Protein AF-A0A967BU75-F1 (afdb_monomer_lite)

Sequence (62 aa):
MFRILITIFIVLLTSQAHARHDGEHLYVQNCAACHGYNGDGGMGVPLSLPDFLSTASNEYLF

Secondary structure (DSSP, 8-state):
-HHHHHHHHHHHHH------TTHHHHHHHHTHHHH-TTS--SSSPPS--HHHHHHS-HHHH-

Foldseek 3Di:
DVVVVVVVVVVVVPPDPDDDPCVLVCCVVPPCVAQNNQQPGDVHHRPPDPVNVVPQDVVNVD

pLDDT: mean 87.01, std 9.67, range [64.88, 98.06]

Structure (mmCIF, N/CA/C/O backbone):
data_AF-A0A967BU75-F1
#
_entry.id   AF-A0A967BU75-F1
#
loop_
_atom_site.group_PDB
_atom_site.id
_atom_site.type_symbol
_atom_site.label_atom_id
_atom_site.label_alt_id
_atom_site.label_comp_id
_atom_site.label_asym_id
_atom_site.label_entity_id
_atom_site.label_seq_id
_atom_site.pdbx_PDB_ins_code
_atom_site.Cartn_x
_atom_site.Cartn_y
_atom_site.Cartn_z
_atom_site.occupancy
_atom_site.B_iso_or_equiv
_atom_site.auth_seq_id
_atom_site.auth_comp_id
_atom_site.auth_asym_id
_atom_site.auth_atom_id
_atom_site.pdbx_PDB_model_num
ATOM 1 N N . MET A 1 1 ? 19.396 -10.776 37.320 1.00 69.38 1 MET A N 1
ATOM 2 C CA . MET A 1 1 ? 19.000 -11.674 36.209 1.00 69.38 1 MET A CA 1
ATOM 3 C C . MET A 1 1 ? 17.490 -11.771 36.028 1.00 69.38 1 MET A C 1
ATOM 5 O O . MET A 1 1 ? 17.015 -11.302 35.008 1.00 69.38 1 MET A O 1
ATOM 9 N N . PHE A 1 2 ? 16.720 -12.272 37.001 1.00 80.62 2 PHE A N 1
ATOM 10 C CA . PHE A 1 2 ? 15.273 -12.511 36.824 1.00 80.62 2 PHE A CA 1
ATOM 11 C C . PHE A 1 2 ? 14.448 -11.247 36.505 1.00 80.62 2 PHE A C 1
ATOM 13 O O . PHE A 1 2 ? 13.584 -11.270 35.639 1.00 80.62 2 PHE A O 1
ATOM 20 N N . ARG A 1 3 ? 14.782 -10.107 37.130 1.00 81.31 3 ARG A N 1
ATOM 21 C CA . ARG A 1 3 ? 14.115 -8.813 36.877 1.00 81.31 3 ARG A CA 1
ATOM 22 C C . ARG A 1 3 ? 14.299 -8.318 35.438 1.00 81.31 3 ARG A C 1
ATOM 24 O O . ARG A 1 3 ? 13.356 -7.807 34.863 1.00 81.31 3 ARG A O 1
ATOM 31 N N . ILE A 1 4 ? 15.482 -8.523 34.856 1.00 84.81 4 ILE A N 1
ATOM 32 C CA . ILE A 1 4 ? 15.778 -8.125 33.470 1.00 84.81 4 ILE A CA 1
ATOM 33 C C . ILE A 1 4 ? 14.986 -9.000 32.494 1.00 84.81 4 ILE A C 1
ATOM 35 O O . ILE A 1 4 ? 14.395 -8.485 31.554 1.00 84.81 4 ILE A O 1
ATOM 39 N N . LEU A 1 5 ? 14.915 -10.308 32.759 1.00 87.81 5 LEU A N 1
ATOM 40 C CA . LEU A 1 5 ? 14.136 -11.246 31.947 1.00 87.81 5 LEU A CA 1
ATOM 41 C C . LEU A 1 5 ? 12.637 -10.917 31.967 1.00 87.81 5 LEU A C 1
ATOM 43 O O . LEU A 1 5 ? 12.002 -10.940 30.919 1.00 87.81 5 LEU A O 1
ATOM 47 N N . ILE A 1 6 ? 12.090 -10.544 33.130 1.00 89.31 6 ILE A N 1
ATOM 48 C CA . ILE A 1 6 ? 10.692 -10.105 33.259 1.00 89.31 6 ILE A CA 1
ATOM 49 C C . ILE A 1 6 ? 10.445 -8.826 32.454 1.00 89.31 6 ILE A C 1
ATOM 51 O O . ILE A 1 6 ? 9.478 -8.761 31.702 1.00 89.31 6 ILE A O 1
ATOM 55 N N . THR A 1 7 ? 11.317 -7.821 32.569 1.00 88.12 7 THR A N 1
ATOM 56 C CA . THR A 1 7 ? 11.160 -6.568 31.817 1.00 88.12 7 THR A CA 1
ATOM 57 C C . THR A 1 7 ? 11.227 -6.803 30.308 1.00 88.12 7 THR A C 1
ATOM 59 O O . THR A 1 7 ? 10.397 -6.273 29.579 1.00 88.12 7 THR A O 1
ATOM 62 N N . ILE A 1 8 ? 12.164 -7.632 29.839 1.00 87.62 8 ILE A N 1
ATOM 63 C CA . ILE A 1 8 ? 12.287 -7.992 28.419 1.00 87.62 8 ILE A CA 1
ATOM 64 C C . ILE A 1 8 ? 11.018 -8.697 27.933 1.00 87.62 8 ILE A C 1
ATOM 66 O O . ILE A 1 8 ? 10.465 -8.316 26.905 1.00 87.62 8 ILE A O 1
ATOM 70 N N . PHE A 1 9 ? 10.518 -9.672 28.695 1.00 85.50 9 PHE A N 1
ATOM 71 C CA . PHE A 1 9 ? 9.294 -10.397 28.361 1.00 85.50 9 PHE A CA 1
ATOM 72 C C . PHE A 1 9 ? 8.075 -9.469 28.256 1.00 85.50 9 PHE A C 1
ATOM 74 O O . PHE A 1 9 ? 7.300 -9.581 27.313 1.00 85.50 9 PHE A O 1
ATOM 81 N N . ILE A 1 10 ? 7.937 -8.512 29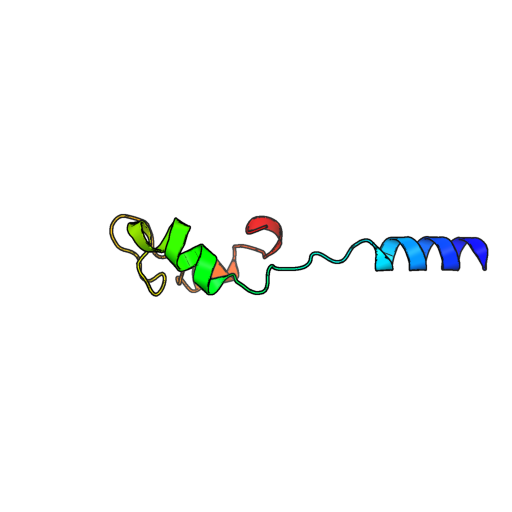.179 1.00 84.19 10 ILE A N 1
ATOM 82 C CA . ILE A 1 10 ? 6.853 -7.520 29.155 1.00 84.19 10 ILE A CA 1
ATOM 83 C C . ILE A 1 10 ? 6.955 -6.619 27.916 1.00 84.19 10 ILE A C 1
ATOM 85 O O . ILE A 1 10 ? 5.950 -6.411 27.243 1.00 84.19 10 ILE A O 1
ATOM 89 N N . VAL A 1 11 ? 8.151 -6.125 27.579 1.00 83.69 11 VAL A N 1
ATOM 90 C CA . VAL A 1 11 ? 8.364 -5.267 26.397 1.00 83.69 11 VAL A CA 1
ATOM 91 C C . VAL A 1 11 ? 8.016 -6.004 25.100 1.00 83.69 11 VAL A C 1
ATOM 93 O O . VAL A 1 11 ? 7.291 -5.462 24.266 1.00 83.69 11 VAL A O 1
ATOM 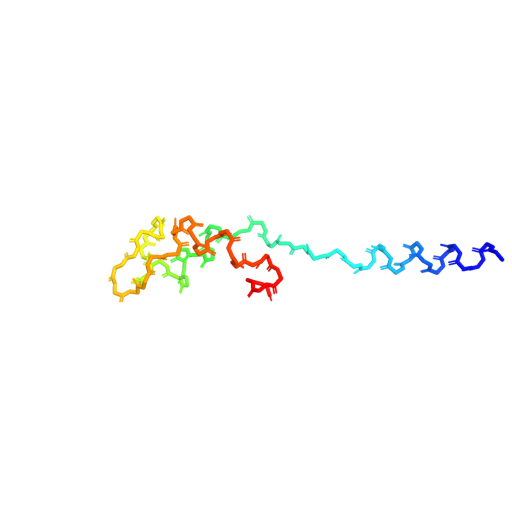96 N N . LEU A 1 12 ? 8.457 -7.256 24.959 1.00 79.56 12 LEU A N 1
ATOM 97 C CA . LEU A 1 12 ? 8.126 -8.117 23.815 1.00 79.56 12 LEU A CA 1
ATOM 98 C C . LEU A 1 12 ? 6.619 -8.373 23.685 1.00 79.56 12 LEU A C 1
ATOM 100 O O . LEU A 1 12 ? 6.096 -8.429 22.576 1.00 79.56 12 LEU A O 1
ATOM 104 N N . LEU A 1 13 ? 5.904 -8.501 24.805 1.00 76.19 13 LEU A N 1
ATOM 105 C CA . LEU A 1 13 ? 4.456 -8.715 24.791 1.00 76.19 13 LEU A CA 1
ATOM 106 C C . LEU A 1 13 ? 3.690 -7.473 24.306 1.00 76.19 13 LEU A C 1
ATOM 108 O O . LEU A 1 13 ? 2.624 -7.593 23.707 1.00 76.19 13 LEU A O 1
ATOM 112 N N . THR A 1 14 ? 4.236 -6.278 24.549 1.00 71.81 14 THR A N 1
ATOM 113 C CA . THR A 1 14 ? 3.617 -5.005 24.150 1.00 71.81 14 THR A CA 1
ATOM 114 C C . THR A 1 14 ? 3.899 -4.588 22.704 1.00 71.81 14 THR A C 1
ATOM 116 O O . THR A 1 14 ? 3.206 -3.716 22.193 1.00 71.81 14 THR A O 1
ATOM 119 N N . SER A 1 15 ? 4.870 -5.201 22.018 1.00 66.19 15 SER A N 1
ATOM 120 C CA . SER A 1 15 ? 5.310 -4.793 20.673 1.00 66.19 15 SER A CA 1
ATOM 121 C C . SER A 1 15 ? 4.571 -5.484 19.518 1.00 66.19 15 SER A C 1
ATOM 123 O O . SER A 1 15 ? 5.114 -5.594 18.421 1.00 66.19 15 SER A O 1
ATOM 125 N N . GLN A 1 16 ? 3.359 -5.996 19.735 1.00 67.12 16 GLN A N 1
ATOM 126 C CA . GLN A 1 16 ? 2.611 -6.656 18.663 1.00 67.12 16 GLN A CA 1
ATOM 127 C C . GLN A 1 16 ? 1.869 -5.624 17.803 1.00 67.12 16 GLN A C 1
ATOM 129 O O . GLN A 1 16 ? 0.821 -5.108 18.202 1.00 67.12 16 GLN A O 1
ATOM 134 N N . ALA A 1 17 ? 2.396 -5.349 16.608 1.00 66.62 17 ALA A N 1
ATOM 135 C CA . ALA A 1 17 ? 1.670 -4.647 15.555 1.00 66.62 17 ALA A CA 1
ATOM 136 C C . ALA A 1 17 ? 0.519 -5.544 15.064 1.00 66.62 17 ALA A C 1
ATOM 138 O O . ALA A 1 17 ? 0.728 -6.514 14.336 1.00 66.62 17 ALA A O 1
ATOM 139 N N . HIS A 1 18 ? -0.703 -5.266 15.520 1.00 68.25 18 HIS A N 1
ATOM 140 C CA . HIS A 1 18 ? -1.887 -6.013 15.104 1.00 68.25 18 HIS A CA 1
ATOM 141 C C . HIS A 1 18 ? -2.415 -5.416 13.801 1.00 68.25 18 HIS A C 1
ATOM 143 O O . HIS A 1 18 ? -3.119 -4.405 13.818 1.00 68.25 18 HIS A O 1
ATOM 149 N N . ALA A 1 19 ? -2.090 -6.046 12.671 1.00 71.19 19 ALA A N 1
ATOM 150 C CA . ALA A 1 19 ? -2.769 -5.745 11.418 1.00 71.19 19 ALA A CA 1
ATOM 151 C C . ALA A 1 19 ? -4.284 -5.915 11.620 1.00 71.19 19 ALA A C 1
ATOM 153 O O . ALA A 1 19 ? -4.743 -6.927 12.158 1.00 71.19 19 ALA A O 1
ATOM 154 N N . ARG A 1 20 ? -5.071 -4.913 11.216 1.00 72.00 20 ARG A N 1
ATOM 155 C CA . ARG A 1 20 ? -6.529 -5.000 11.295 1.00 72.00 20 ARG A CA 1
ATOM 156 C C . ARG A 1 20 ? -7.031 -6.141 10.405 1.00 72.00 20 ARG A C 1
ATOM 158 O O . ARG A 1 20 ? -6.671 -6.230 9.236 1.00 72.00 20 ARG A O 1
ATOM 165 N N . HIS A 1 21 ? -7.896 -6.992 10.958 1.00 77.88 21 HIS A N 1
ATOM 166 C CA . HIS A 1 21 ? -8.448 -8.155 10.255 1.00 77.88 21 HIS A CA 1
ATOM 167 C C . HIS A 1 21 ? -9.375 -7.796 9.073 1.00 77.88 21 HIS A C 1
ATOM 169 O O . HIS A 1 21 ? -9.774 -8.691 8.337 1.00 77.88 21 HIS A O 1
ATOM 175 N N . ASP A 1 22 ? -9.709 -6.515 8.869 1.00 89.12 22 ASP A N 1
ATOM 176 C CA . ASP A 1 22 ? -10.618 -6.021 7.825 1.00 89.12 22 ASP A CA 1
ATOM 177 C C . ASP A 1 22 ? -9.911 -5.267 6.683 1.00 89.12 22 ASP A C 1
ATOM 179 O O . ASP A 1 22 ? -10.513 -4.412 6.034 1.00 89.12 22 ASP A O 1
ATOM 183 N N . GLY A 1 23 ? -8.641 -5.587 6.413 1.00 88.44 23 GLY A N 1
ATOM 184 C CA . GLY A 1 23 ? -7.838 -4.920 5.380 1.00 88.44 23 GLY A CA 1
ATOM 185 C C . GLY A 1 23 ? -8.505 -4.863 3.998 1.00 88.44 23 GLY A C 1
ATOM 186 O O . GLY A 1 23 ? -8.480 -3.815 3.362 1.00 88.44 23 GLY A O 1
ATOM 187 N N . GLU A 1 24 ? -9.171 -5.938 3.566 1.00 93.00 24 GLU A N 1
ATOM 188 C CA . GLU A 1 24 ? -9.912 -5.973 2.294 1.00 93.00 24 GLU A CA 1
ATOM 189 C C . GLU A 1 24 ? -11.045 -4.937 2.259 1.00 93.00 24 GLU A C 1
ATOM 191 O O . GLU A 1 24 ? -11.156 -4.148 1.322 1.00 93.00 24 GLU A O 1
ATOM 196 N N . HIS A 1 25 ? -11.860 -4.884 3.312 1.00 94.94 25 HIS A N 1
ATOM 197 C CA . HIS A 1 25 ? -12.964 -3.934 3.403 1.00 94.94 25 HIS A CA 1
ATOM 198 C C . HIS A 1 25 ? -12.456 -2.485 3.423 1.00 94.94 25 HIS A C 1
ATOM 200 O O . HIS A 1 25 ? -12.982 -1.630 2.710 1.00 94.94 25 HIS A O 1
ATOM 206 N N . LEU A 1 26 ? -11.391 -2.210 4.180 1.00 92.94 26 LEU A N 1
ATOM 207 C CA . LEU A 1 26 ? -10.759 -0.890 4.206 1.00 92.94 26 LEU A CA 1
ATOM 208 C C . LEU A 1 26 ? -10.172 -0.508 2.848 1.00 92.94 26 LEU A C 1
ATOM 210 O O . LEU A 1 26 ? -10.315 0.642 2.433 1.00 92.94 26 LEU A O 1
ATOM 214 N N . TYR A 1 27 ? -9.556 -1.455 2.146 1.00 94.00 27 TYR A N 1
ATOM 215 C CA . TYR A 1 27 ? -9.018 -1.235 0.811 1.00 94.00 27 TYR A CA 1
ATOM 216 C C . TYR A 1 27 ? -10.121 -0.844 -0.176 1.00 94.00 27 TYR A C 1
ATOM 218 O O . TYR A 1 27 ? -10.005 0.161 -0.879 1.00 94.00 27 TYR A O 1
ATOM 226 N N . VAL A 1 28 ? -11.232 -1.584 -0.184 1.00 96.50 28 VAL A N 1
ATOM 227 C CA . VAL A 1 28 ? -12.381 -1.285 -1.049 1.00 96.50 28 VAL A CA 1
ATOM 228 C C . VAL A 1 28 ? -12.958 0.098 -0.744 1.00 96.50 28 VAL A C 1
ATOM 230 O O . VAL A 1 28 ? -13.258 0.853 -1.666 1.00 96.50 28 VAL A O 1
ATOM 233 N N . GLN A 1 29 ? -13.080 0.458 0.534 1.00 96.44 29 GLN A N 1
ATOM 234 C CA . GLN A 1 29 ? -13.656 1.740 0.943 1.00 96.44 29 GLN A CA 1
ATOM 235 C C . GLN A 1 29 ? -12.766 2.949 0.641 1.00 96.44 29 GLN A C 1
ATOM 237 O O . GLN A 1 29 ? -13.289 4.018 0.336 1.00 96.44 29 GLN A O 1
ATOM 242 N N . ASN A 1 30 ? -11.443 2.802 0.750 1.00 95.25 30 ASN A N 1
ATOM 243 C CA . ASN A 1 30 ? -10.530 3.950 0.778 1.00 95.25 30 ASN A CA 1
ATOM 244 C C . ASN A 1 30 ? -9.558 4.005 -0.408 1.00 95.25 30 ASN A C 1
ATOM 246 O O . ASN A 1 30 ? -9.044 5.077 -0.718 1.00 95.25 30 ASN A O 1
ATOM 250 N N . CYS A 1 31 ? -9.286 2.881 -1.072 1.00 95.19 31 CYS A N 1
ATOM 251 C CA . CYS A 1 31 ? -8.188 2.756 -2.036 1.00 95.19 31 CYS A CA 1
ATOM 252 C C . CYS A 1 31 ? -8.681 2.383 -3.440 1.00 95.19 31 CYS A C 1
ATOM 254 O O . CYS A 1 31 ? -8.207 2.943 -4.433 1.00 95.19 31 CYS A O 1
ATOM 256 N N . ALA A 1 32 ? -9.649 1.465 -3.531 1.00 97.50 32 ALA A N 1
ATOM 257 C CA . ALA A 1 32 ? -10.079 0.862 -4.793 1.00 97.50 32 ALA A CA 1
ATOM 258 C C . ALA A 1 32 ? -10.637 1.870 -5.810 1.00 97.50 32 ALA A C 1
ATOM 260 O O . ALA A 1 32 ? -10.507 1.661 -7.015 1.00 97.50 32 ALA A O 1
ATOM 261 N N . ALA A 1 33 ? -11.201 2.990 -5.344 1.00 97.31 33 ALA A N 1
ATOM 262 C CA . ALA A 1 33 ? -11.706 4.054 -6.214 1.00 97.31 33 ALA A CA 1
ATOM 263 C C . ALA A 1 33 ? -10.627 4.631 -7.152 1.00 97.31 33 ALA A C 1
ATOM 265 O O . ALA A 1 33 ? -10.940 5.050 -8.265 1.00 97.31 33 ALA A O 1
ATOM 266 N N . CYS A 1 34 ? -9.363 4.632 -6.716 1.00 98.06 34 CYS A N 1
ATOM 267 C CA . CYS A 1 34 ? -8.233 5.101 -7.517 1.00 98.06 34 CYS A CA 1
ATOM 268 C C . CYS A 1 34 ? -7.377 3.942 -8.034 1.00 98.06 34 CYS A C 1
ATOM 270 O O . CYS A 1 34 ? -6.940 3.975 -9.182 1.00 98.06 34 CYS A O 1
ATOM 272 N N . HIS A 1 35 ? -7.136 2.935 -7.196 1.00 97.44 35 HIS A N 1
ATOM 273 C CA . HIS A 1 35 ? -6.140 1.889 -7.441 1.00 97.44 35 HIS A CA 1
ATOM 274 C C . HIS A 1 35 ? -6.716 0.584 -8.008 1.00 97.44 35 HIS A C 1
ATOM 276 O O . HIS A 1 35 ? -5.970 -0.379 -8.163 1.00 97.44 35 HIS A O 1
ATOM 282 N N . GLY A 1 36 ? -8.009 0.557 -8.338 1.00 97.44 36 GLY A N 1
ATOM 283 C CA . GLY A 1 36 ? -8.685 -0.625 -8.868 1.00 97.44 36 GLY A CA 1
ATOM 284 C C . GLY A 1 36 ? -9.128 -1.578 -7.760 1.00 97.44 36 GLY A C 1
ATOM 285 O O . GLY A 1 36 ? -8.549 -1.616 -6.677 1.00 97.44 36 GLY A O 1
ATOM 286 N N . TYR A 1 37 ? -10.180 -2.359 -8.015 1.00 96.62 37 TYR A N 1
ATOM 287 C CA . TYR A 1 37 ? -10.717 -3.296 -7.019 1.00 96.62 37 TYR A CA 1
ATOM 288 C C . TYR A 1 37 ? -9.706 -4.390 -6.653 1.00 96.62 37 TYR A C 1
ATOM 290 O O . TYR A 1 37 ? -9.649 -4.815 -5.504 1.00 96.62 37 TYR A O 1
ATOM 298 N N . ASN A 1 38 ? -8.869 -4.791 -7.615 1.00 95.31 38 ASN A N 1
ATOM 299 C CA . ASN A 1 38 ? -7.839 -5.810 -7.424 1.00 95.31 38 ASN A CA 1
ATOM 300 C C . ASN A 1 38 ? -6.442 -5.208 -7.177 1.00 95.31 38 ASN A C 1
ATOM 302 O O . ASN A 1 38 ? -5.459 -5.946 -7.157 1.00 95.31 38 ASN A O 1
ATOM 306 N N . GLY A 1 39 ? -6.322 -3.883 -7.034 1.00 96.19 39 GLY A N 1
ATOM 307 C CA . GLY A 1 39 ? -5.025 -3.201 -6.964 1.00 96.19 39 GLY A CA 1
ATOM 308 C C . GLY A 1 39 ? -4.265 -3.121 -8.283 1.00 96.19 39 GLY A C 1
ATOM 309 O O . GLY A 1 39 ? -3.106 -2.710 -8.294 1.00 96.19 39 GLY A O 1
ATOM 310 N N . ASP A 1 40 ? -4.922 -3.464 -9.384 1.00 96.31 40 ASP A N 1
ATOM 311 C CA . ASP A 1 40 ? -4.413 -3.468 -10.751 1.00 96.31 40 ASP A CA 1
ATOM 312 C C . ASP A 1 40 ? -4.303 -2.068 -11.379 1.00 96.31 40 ASP A C 1
ATOM 314 O O . ASP A 1 40 ? -3.776 -1.919 -12.482 1.00 96.31 40 ASP A O 1
ATOM 318 N N . GLY A 1 41 ? -4.713 -1.030 -10.650 1.00 94.56 41 GLY A N 1
ATOM 319 C CA . GLY A 1 41 ? -4.594 0.369 -11.040 1.00 94.56 41 GLY A CA 1
ATOM 320 C C . GLY A 1 41 ? -5.870 0.936 -11.659 1.00 94.56 41 GLY A C 1
ATOM 321 O O . GLY A 1 41 ? -6.962 0.384 -11.553 1.00 94.56 41 GLY A O 1
ATOM 322 N N . GLY A 1 42 ? -5.735 2.109 -12.270 1.00 92.44 42 GLY A N 1
ATOM 323 C CA . GLY A 1 42 ? -6.831 2.840 -12.894 1.00 92.44 42 GLY A CA 1
ATOM 324 C C . GLY A 1 42 ? -6.436 4.298 -13.067 1.00 92.44 42 GLY A C 1
ATOM 325 O O . GLY A 1 42 ? -5.540 4.616 -13.843 1.00 92.44 42 GLY A O 1
ATOM 326 N N . MET A 1 43 ? -7.077 5.183 -12.302 1.00 95.62 43 MET A N 1
ATOM 327 C CA . MET A 1 43 ? -6.609 6.568 -12.165 1.00 95.62 43 MET A CA 1
ATOM 328 C C . MET A 1 43 ? -5.305 6.652 -11.362 1.00 95.62 43 MET A C 1
ATOM 330 O O . MET A 1 43 ? -4.437 7.468 -11.663 1.00 95.62 43 MET A O 1
ATOM 334 N N . GLY A 1 44 ? -5.180 5.823 -10.327 1.00 95.25 4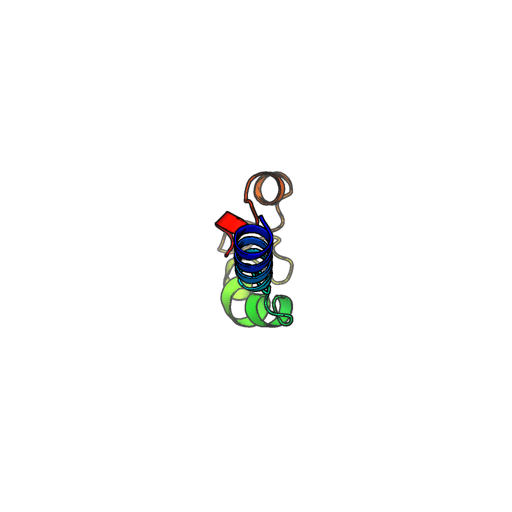4 GLY A N 1
ATOM 335 C CA . GLY A 1 44 ? -3.978 5.665 -9.522 1.00 95.25 44 GLY A CA 1
ATOM 336 C C . GLY A 1 44 ? -3.073 4.555 -10.053 1.00 95.25 44 GLY A C 1
ATOM 337 O O . GLY A 1 44 ? -3.490 3.691 -10.828 1.00 95.25 44 GLY A O 1
ATOM 338 N N . VAL A 1 45 ? -1.820 4.568 -9.597 1.00 95.06 45 VAL A N 1
ATOM 339 C CA . VAL A 1 45 ? -0.841 3.520 -9.918 1.00 95.06 45 VAL A CA 1
ATOM 340 C C . VAL A 1 45 ? -1.281 2.155 -9.367 1.00 95.06 45 VAL A C 1
ATOM 342 O O . VAL A 1 45 ? -1.924 2.107 -8.318 1.00 95.06 45 VAL A O 1
ATOM 345 N N . PRO A 1 46 ? -0.936 1.039 -10.024 1.00 95.38 46 PRO A N 1
ATOM 346 C CA . PRO A 1 46 ? -1.214 -0.293 -9.495 1.00 95.38 46 PRO A CA 1
ATOM 347 C C . PRO A 1 46 ? -0.451 -0.547 -8.189 1.00 95.38 46 PRO A C 1
ATOM 349 O O . PRO A 1 46 ? 0.765 -0.367 -8.118 1.00 95.38 46 PRO A O 1
ATOM 352 N N . LEU A 1 47 ? -1.173 -0.990 -7.161 1.00 93.44 47 LEU A N 1
ATOM 353 C CA . LEU A 1 47 ? -0.619 -1.377 -5.858 1.00 93.44 47 LEU A CA 1
ATOM 354 C C . LEU A 1 47 ? -0.314 -2.877 -5.780 1.00 93.44 47 LEU A C 1
ATOM 356 O O . LEU A 1 47 ? 0.420 -3.305 -4.896 1.00 93.44 47 LEU A O 1
ATOM 360 N N . SER A 1 48 ? -0.824 -3.677 -6.718 1.00 94.19 48 SER A N 1
ATOM 361 C CA . SER A 1 48 ? -0.545 -5.112 -6.819 1.00 94.19 48 SER A CA 1
ATOM 362 C C . SER A 1 48 ? 0.739 -5.430 -7.599 1.00 94.19 48 SER A C 1
ATOM 364 O O . SER A 1 48 ? 0.967 -6.585 -7.959 1.00 94.19 48 SER A O 1
ATOM 366 N N . LEU A 1 49 ? 1.568 -4.423 -7.912 1.00 94.38 49 LEU A N 1
ATOM 367 C CA . LEU A 1 49 ? 2.831 -4.635 -8.620 1.00 94.38 49 LEU A CA 1
ATOM 368 C C . LEU A 1 49 ? 3.792 -5.472 -7.760 1.00 94.38 49 LEU A C 1
ATOM 370 O O . LEU A 1 49 ? 4.090 -5.065 -6.635 1.00 94.38 49 LEU A O 1
ATOM 374 N N . PRO A 1 50 ? 4.351 -6.577 -8.291 1.00 92.00 50 PRO A N 1
ATOM 375 C CA . PRO A 1 50 ? 5.300 -7.406 -7.551 1.00 92.00 50 PRO A CA 1
ATOM 376 C C . PRO A 1 50 ? 6.504 -6.615 -7.035 1.00 92.00 50 PRO A C 1
ATOM 378 O O . PRO A 1 50 ? 6.867 -6.745 -5.870 1.00 92.00 50 PRO A O 1
ATOM 381 N N . ASP A 1 51 ? 7.072 -5.739 -7.866 1.00 91.94 51 ASP A N 1
ATOM 382 C CA . ASP A 1 51 ? 8.236 -4.935 -7.486 1.00 91.94 51 ASP A CA 1
ATOM 383 C C . ASP A 1 51 ? 7.911 -3.984 -6.326 1.00 91.94 51 ASP A C 1
ATOM 385 O O . ASP A 1 51 ? 8.684 -3.886 -5.370 1.00 91.94 51 ASP A O 1
ATOM 389 N N . PHE A 1 52 ? 6.734 -3.348 -6.355 1.00 90.12 52 PHE A N 1
ATOM 390 C CA . PHE A 1 52 ? 6.267 -2.486 -5.269 1.00 90.12 52 PHE A CA 1
ATOM 391 C C . PHE A 1 52 ? 6.086 -3.278 -3.973 1.00 90.12 52 PHE A C 1
ATOM 393 O O . PHE A 1 52 ? 6.652 -2.912 -2.948 1.00 90.12 52 PHE A O 1
ATOM 400 N N . LEU A 1 53 ? 5.381 -4.409 -4.021 1.00 89.50 53 LEU A N 1
ATOM 401 C CA . LEU A 1 53 ? 5.145 -5.246 -2.841 1.00 89.50 53 LEU A CA 1
ATOM 402 C C . LEU A 1 53 ? 6.421 -5.909 -2.304 1.00 89.50 53 LEU A C 1
ATOM 404 O O . LEU A 1 53 ? 6.499 -6.227 -1.123 1.00 89.50 53 LEU A O 1
ATOM 408 N N . SER A 1 54 ? 7.433 -6.111 -3.151 1.00 90.94 54 SER A N 1
ATOM 409 C CA . SER A 1 54 ? 8.728 -6.657 -2.729 1.00 90.94 54 SER A CA 1
ATOM 410 C C . SER A 1 54 ? 9.623 -5.630 -2.028 1.00 90.94 54 SER A C 1
ATOM 412 O O . SER A 1 54 ? 10.545 -6.010 -1.306 1.00 90.94 54 SER A O 1
ATOM 414 N N . THR A 1 55 ? 9.365 -4.337 -2.242 1.00 90.06 55 THR A N 1
ATOM 415 C CA . THR A 1 55 ? 10.197 -3.236 -1.733 1.00 90.06 55 THR A CA 1
ATOM 416 C C . THR A 1 55 ? 9.528 -2.458 -0.606 1.00 90.06 55 THR A C 1
ATOM 418 O O . THR A 1 55 ? 10.211 -2.024 0.322 1.00 90.06 55 THR A O 1
ATOM 421 N N . ALA A 1 56 ? 8.205 -2.307 -0.644 1.00 88.06 56 ALA A N 1
ATOM 422 C CA . ALA A 1 56 ? 7.423 -1.733 0.437 1.00 88.06 56 ALA A CA 1
ATOM 423 C C . ALA A 1 56 ? 7.363 -2.723 1.609 1.00 88.06 56 ALA A C 1
ATOM 425 O O . ALA A 1 56 ? 6.704 -3.759 1.538 1.00 88.06 56 ALA A O 1
ATOM 426 N N . SER A 1 57 ? 8.066 -2.414 2.699 1.00 85.75 57 SER A N 1
ATOM 427 C CA . SER A 1 57 ? 7.972 -3.211 3.920 1.00 85.75 57 SER A CA 1
ATOM 428 C C . SER A 1 57 ? 6.595 -3.048 4.564 1.00 85.75 57 SER A C 1
ATOM 430 O O . SER A 1 57 ? 5.940 -2.021 4.405 1.00 85.75 57 SER A O 1
ATOM 432 N N . ASN A 1 58 ? 6.175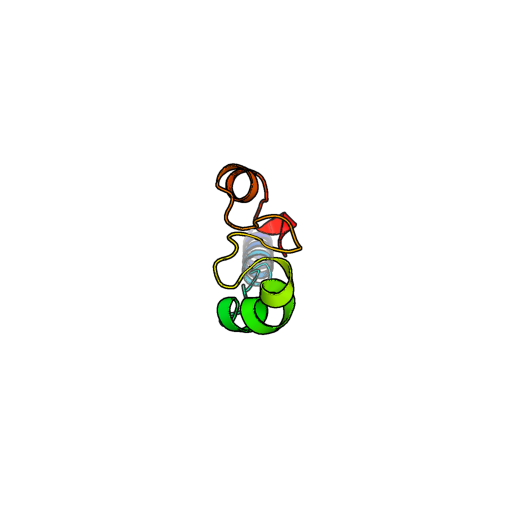 -4.028 5.366 1.00 80.62 58 ASN A N 1
ATOM 433 C CA . ASN A 1 58 ? 4.979 -3.867 6.196 1.00 80.62 58 ASN A CA 1
ATOM 434 C C . ASN A 1 58 ? 5.086 -2.606 7.067 1.00 80.62 58 ASN A C 1
ATOM 436 O O . ASN A 1 58 ? 4.141 -1.839 7.131 1.00 80.62 58 ASN A O 1
ATOM 440 N N . GLU A 1 59 ? 6.264 -2.334 7.634 1.00 80.31 59 GLU A N 1
ATOM 441 C CA . GLU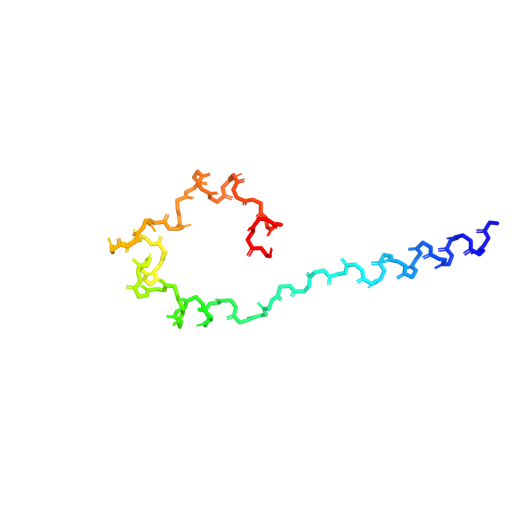 A 1 59 ? 6.526 -1.117 8.417 1.00 80.31 59 GLU A CA 1
ATOM 442 C C . GLU A 1 59 ? 6.340 0.184 7.620 1.00 80.31 59 GLU A C 1
ATOM 444 O O . GLU A 1 59 ? 6.069 1.227 8.194 1.00 80.31 59 GLU A O 1
ATOM 449 N N . TYR A 1 60 ? 6.516 0.145 6.297 1.00 80.56 60 TYR A N 1
ATOM 450 C CA . TYR A 1 60 ? 6.247 1.284 5.421 1.00 80.56 60 TYR A CA 1
ATOM 451 C C . TYR A 1 60 ? 4.748 1.446 5.118 1.00 80.56 60 TYR A C 1
ATOM 453 O O . TYR A 1 60 ? 4.292 2.547 4.821 1.00 80.56 60 TYR A O 1
ATOM 461 N N . LEU A 1 61 ? 3.987 0.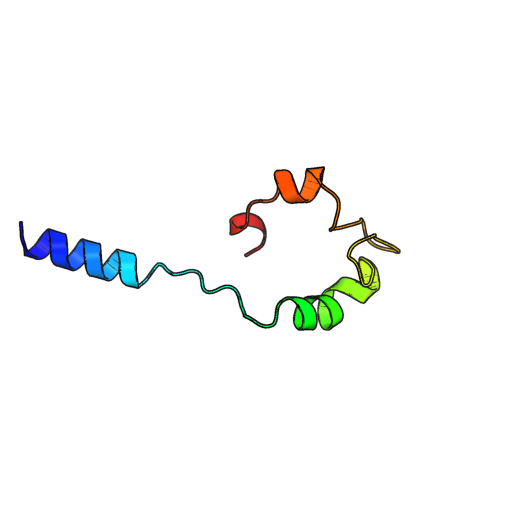352 5.171 1.00 72.50 61 LEU A N 1
ATOM 462 C CA . LEU A 1 61 ? 2.549 0.316 4.896 1.00 72.50 61 LEU A CA 1
ATOM 463 C C . LEU A 1 61 ? 1.680 0.509 6.156 1.00 72.50 61 LEU A C 1
ATOM 465 O O . LEU A 1 61 ? 0.459 0.606 6.015 1.00 72.50 61 LEU A O 1
ATOM 469 N N . PHE A 1 62 ? 2.286 0.559 7.351 1.00 64.88 62 PHE A N 1
ATOM 470 C CA . PHE A 1 62 ? 1.624 0.736 8.651 1.00 64.88 62 PHE A CA 1
ATOM 471 C C . PHE A 1 62 ? 1.950 2.078 9.314 1.00 64.88 62 PHE A C 1
ATOM 473 O O . PHE A 1 62 ? 3.089 2.571 9.169 1.00 64.88 62 PHE A O 1
#

Radius of gyration: 17.92 Å; chains: 1; bounding box: 33×19×50 Å